Protein AF-A0AAJ2I1Q3-F1 (afdb_monomer)

Nearest PDB structures (foldseek):
  8s55-assembly1_W  TM=4.607E-01  e=1.404E+00  Homo sapiens
  7nw0-assembly1_W  TM=6.427E-01  e=3.587E+00  Homo sapiens
  8gxs-assembly1_DA  TM=3.605E-01  e=1.094E+00  Homo sapiens
  7eg9-assembly1_A  TM=3.703E-01  e=1.803E+00  Homo sapiens
  4lw4-assembly1_C  TM=2.395E-01  e=1.404E+00  Escherichia coli IHE3034

Solvent-accessible surface area (backbone atoms only — not comparable to full-atom values): 8798 Å² total; per-residue (Å²): 133,80,83,80,85,77,78,63,91,44,72,73,50,40,53,52,52,50,50,52,51,51,53,52,48,51,53,50,51,53,52,48,62,69,42,46,66,58,50,55,53,49,54,52,49,51,70,43,96,57,70,42,52,55,51,57,57,17,50,55,40,66,41,51,44,68,60,46,53,49,53,36,33,75,71,65,47,24,38,80,61,72,96,57,44,63,38,63,41,78,95,53,42,92,25,43,46,78,45,77,47,77,45,75,46,99,83,76,47,79,44,80,46,77,46,56,26,32,25,48,63,24,53,60,46,48,31,66,76,67,68,56,53,70,43,90,75,69,92,82,62,84,74,82,78,77,81,127

pLDDT: mean 84.95, std 16.09, range [34.03, 97.69]

Mean predicted aligned error: 10.12 Å

Radius of gyration: 24.75 Å; Cα contacts (8 Å, |Δi|>4): 141; chains: 1; bounding box: 70×28×63 Å

Sequence (148 aa):
MQPQMQVPQSLPEALRAYAREVEAREAMEAYAKELEPKGEAYDAFLSGHGTYSIGNIAKMHGLSQNKLFDLMRASGLMIAKGAMRNTPYQKYMHHFAVKAYDFTRTDDTVGTSYTTRVQPSGVDFLRRKLCLTPATNWRCWPEPRFLL

Foldseek 3Di:
DPDDPDDDPDPVSVVVVVVVVVVVVVVVVVVVVVCVVVVVVLVVLQPDPDWAACQVLQVQQVHGSVVLLVLCVVLQQADCDDQRGPPGDPVCCVQKDKDKDWDADPVRDIDIHIGIIGHSSNSVVSCVSSVGDGDPPPPPDDPPPPDD

Secondary structure (DSSP, 8-state):
-PPP----SSHHHHHHHHHHHHHHHHHHHHHHHHHHHHHHHHHHHHHSS--EEHHHHHHHTT--HHHHHHHHHHTTSB--SSTTTTPBPGGGGGGEEEEEEEEE-TTS-EEEEEEEEE-HHHHHHHHHHTTPPP-S--TTS-------

Structure (mmCIF, N/CA/C/O backbone):
data_AF-A0AAJ2I1Q3-F1
#
_entry.id   AF-A0AAJ2I1Q3-F1
#
loop_
_atom_site.group_PDB
_atom_site.id
_atom_site.type_symbol
_atom_site.label_atom_id
_atom_site.label_alt_id
_atom_site.label_comp_id
_atom_site.label_asym_id
_atom_site.label_entity_id
_atom_site.label_seq_id
_atom_site.pdbx_PDB_ins_code
_atom_site.Cartn_x
_atom_site.Cartn_y
_atom_site.Cartn_z
_atom_site.occupancy
_atom_site.B_iso_or_equiv
_atom_site.auth_seq_id
_atom_site.auth_comp_id
_atom_site.auth_asym_id
_atom_site.auth_atom_id
_atom_site.pdbx_PDB_model_num
ATOM 1 N N . MET A 1 1 ? -24.158 -13.429 13.694 1.00 38.53 1 MET A N 1
ATOM 2 C CA . MET A 1 1 ? -25.239 -13.565 14.693 1.00 38.53 1 MET A CA 1
ATOM 3 C C . MET A 1 1 ? -25.579 -12.169 15.170 1.00 38.53 1 MET A C 1
ATOM 5 O O . MET A 1 1 ? -24.707 -11.520 15.726 1.00 38.53 1 MET A O 1
ATOM 9 N N . GLN A 1 2 ? -26.773 -11.666 14.861 1.00 39.66 2 GLN A N 1
ATOM 10 C CA . GLN A 1 2 ? -27.266 -10.444 15.502 1.00 39.66 2 GLN A CA 1
ATOM 11 C C . GLN A 1 2 ? -27.727 -10.814 16.921 1.00 39.66 2 GLN A C 1
ATOM 13 O O . GLN A 1 2 ? -28.288 -11.903 17.082 1.00 39.66 2 GLN A O 1
ATOM 18 N N . PRO A 1 3 ? -27.479 -9.980 17.945 1.00 56.94 3 PRO A N 1
ATOM 19 C CA . PRO A 1 3 ? -27.979 -10.256 19.283 1.00 56.94 3 PRO A CA 1
ATOM 20 C C . PRO A 1 3 ? -29.512 -10.253 19.258 1.00 56.94 3 PRO A C 1
ATOM 22 O O . PRO A 1 3 ? -30.128 -9.328 18.731 1.00 56.94 3 PRO A O 1
ATOM 25 N N . GLN A 1 4 ? -30.134 -11.292 19.814 1.00 48.78 4 GLN A N 1
ATOM 26 C CA . GLN A 1 4 ? -31.577 -11.311 20.046 1.00 48.78 4 GLN A CA 1
ATOM 27 C C . GLN A 1 4 ? -31.906 -10.236 21.095 1.00 48.78 4 GLN A C 1
ATOM 29 O O . GLN A 1 4 ? -31.431 -10.326 22.226 1.00 48.78 4 GLN A O 1
ATOM 34 N N . MET A 1 5 ? -32.702 -9.224 20.731 1.00 58.88 5 MET A N 1
ATOM 35 C CA . MET A 1 5 ? -33.233 -8.250 21.691 1.00 58.88 5 MET A CA 1
ATOM 36 C C . MET A 1 5 ? -34.201 -8.963 22.637 1.00 58.88 5 MET A C 1
ATOM 38 O O . MET A 1 5 ? -35.348 -9.228 22.280 1.00 58.88 5 MET A O 1
ATOM 42 N N . GLN A 1 6 ? -33.733 -9.307 23.835 1.00 71.12 6 GLN A N 1
ATOM 43 C CA . GLN A 1 6 ? -34.614 -9.758 24.906 1.00 71.12 6 GLN A CA 1
ATOM 44 C C . GLN A 1 6 ? -35.302 -8.536 25.512 1.00 71.12 6 GLN A C 1
ATOM 46 O O . GLN A 1 6 ? -34.644 -7.650 26.054 1.00 71.12 6 GLN A O 1
ATOM 51 N N . VAL A 1 7 ? -36.627 -8.479 25.373 1.00 77.88 7 VAL A N 1
ATOM 52 C CA . VAL A 1 7 ? -37.443 -7.402 25.938 1.00 77.88 7 VAL A CA 1
ATOM 53 C C . VAL A 1 7 ? -37.541 -7.618 27.455 1.00 77.88 7 VAL A C 1
ATOM 55 O O . VAL A 1 7 ? -37.979 -8.697 27.863 1.00 77.88 7 VAL A O 1
ATOM 58 N N . PRO A 1 8 ? -37.153 -6.636 28.292 1.00 83.75 8 PRO A N 1
ATOM 59 C CA . PRO A 1 8 ? -37.255 -6.754 29.745 1.00 83.75 8 PRO A CA 1
ATOM 60 C C . PRO A 1 8 ? -38.703 -6.998 30.182 1.00 83.75 8 PRO A C 1
ATOM 62 O O . PRO A 1 8 ? -39.610 -6.303 29.722 1.00 83.75 8 PRO A O 1
ATOM 65 N N . GLN A 1 9 ? -38.933 -7.948 31.090 1.00 88.19 9 GLN A N 1
ATOM 66 C CA . GLN A 1 9 ? -40.282 -8.322 31.543 1.00 88.19 9 GLN A CA 1
ATOM 67 C C . GLN A 1 9 ? -40.723 -7.576 32.808 1.00 88.19 9 GLN A C 1
ATOM 69 O O . GLN A 1 9 ? -41.878 -7.668 33.221 1.00 88.19 9 GLN A O 1
ATOM 74 N N . SER A 1 10 ? -39.817 -6.824 33.437 1.00 92.44 10 SER A N 1
ATOM 75 C CA . SER A 1 10 ? -40.095 -6.053 34.650 1.00 92.44 10 SER A CA 1
ATOM 76 C C . SER A 1 10 ? -39.392 -4.694 34.646 1.00 92.44 10 SER A C 1
ATOM 78 O O . SER A 1 10 ? -38.341 -4.522 34.029 1.00 92.44 10 SER A O 1
ATOM 80 N N . LEU A 1 11 ? -39.939 -3.721 35.383 1.00 90.44 11 LEU A N 1
ATOM 81 C CA . LEU A 1 11 ? -39.345 -2.383 35.501 1.00 90.44 11 LEU A CA 1
ATOM 82 C C . LEU A 1 11 ? -37.891 -2.407 36.034 1.00 90.44 11 LEU A C 1
ATOM 84 O O . LEU A 1 11 ? -37.040 -1.755 35.428 1.00 90.44 11 LEU A O 1
ATOM 88 N N . PRO A 1 12 ? -37.539 -3.172 37.091 1.00 91.75 12 PRO A N 1
ATOM 89 C CA . PRO A 1 12 ? -36.149 -3.257 37.550 1.00 91.75 12 PRO A CA 1
ATOM 90 C C . PRO A 1 12 ? -35.196 -3.850 36.505 1.00 91.75 12 PRO A C 1
ATOM 92 O O . PRO A 1 12 ? -34.026 -3.480 36.441 1.00 91.75 12 PRO A O 1
ATOM 95 N N . GLU A 1 13 ? -35.678 -4.787 35.692 1.00 90.31 13 GLU A N 1
ATOM 96 C CA . GLU A 1 13 ? -34.904 -5.384 34.606 1.00 90.31 13 GLU A CA 1
ATOM 97 C C . GLU A 1 13 ? -34.691 -4.397 33.455 1.00 90.31 13 GLU A C 1
ATOM 99 O O . GLU A 1 13 ? -33.575 -4.302 32.945 1.00 90.31 13 GLU A O 1
ATOM 104 N N . ALA A 1 14 ? -35.712 -3.607 33.111 1.00 90.56 14 ALA A N 1
ATOM 105 C CA . ALA A 1 14 ? -35.612 -2.549 32.109 1.00 90.56 14 ALA A CA 1
ATOM 106 C C . ALA A 1 14 ? -34.570 -1.493 32.498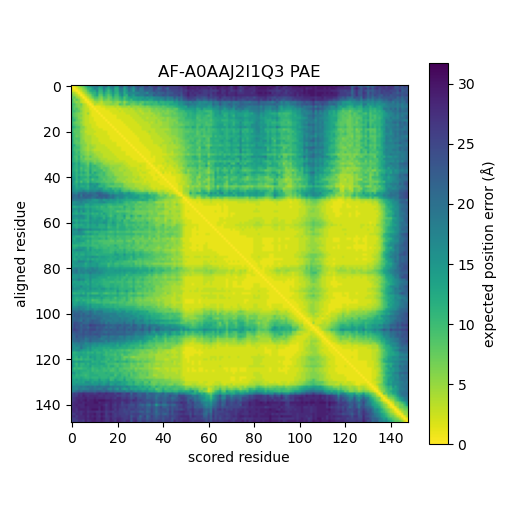 1.00 90.56 14 ALA A C 1
ATOM 108 O O . ALA A 1 14 ? -33.730 -1.127 31.680 1.00 90.56 14 ALA A O 1
ATOM 109 N N . LEU A 1 15 ? -34.555 -1.072 33.767 1.00 92.50 15 LEU A N 1
ATOM 110 C CA . LEU A 1 15 ? -33.568 -0.117 34.277 1.00 92.50 15 LEU A CA 1
ATOM 111 C C . LEU A 1 15 ? -32.135 -0.664 34.206 1.00 92.50 15 LEU A C 1
ATOM 113 O O . LEU A 1 15 ? -31.225 0.056 33.808 1.00 92.50 15 LEU A O 1
ATOM 117 N N . ARG A 1 16 ? -31.925 -1.948 34.529 1.00 93.38 16 ARG A N 1
ATOM 118 C CA . ARG A 1 16 ? -30.607 -2.596 34.393 1.00 93.38 16 ARG A CA 1
ATOM 119 C C . ARG A 1 16 ? -30.182 -2.776 32.936 1.00 93.38 16 ARG A C 1
ATOM 121 O O . ARG A 1 16 ? -28.995 -2.705 32.634 1.00 93.38 16 ARG A O 1
ATOM 128 N N . ALA A 1 17 ? -31.119 -3.067 32.036 1.00 89.88 17 ALA A N 1
ATOM 129 C CA . ALA A 1 17 ? -30.837 -3.146 30.605 1.00 89.88 17 ALA A CA 1
ATOM 130 C C . ALA A 1 17 ? -30.415 -1.778 30.053 1.00 89.88 17 ALA A C 1
ATOM 132 O O . ALA A 1 17 ? -29.384 -1.697 29.393 1.00 89.88 17 ALA A O 1
ATOM 133 N N . TYR A 1 18 ? -31.142 -0.720 30.417 1.00 91.75 18 TYR A N 1
ATOM 134 C CA . TYR A 1 18 ? -30.811 0.652 30.046 1.00 91.75 18 TYR A CA 1
ATOM 135 C C . TYR A 1 18 ? -29.454 1.094 30.608 1.00 91.75 18 TYR A C 1
ATOM 137 O O . TYR A 1 18 ? -28.638 1.622 29.866 1.00 91.75 18 TYR A O 1
ATOM 145 N N . ALA A 1 19 ? -29.161 0.812 31.883 1.00 93.31 19 ALA A N 1
ATOM 146 C CA . ALA A 1 19 ? -27.859 1.129 32.475 1.00 93.31 19 ALA A CA 1
ATOM 147 C C . ALA A 1 19 ? -26.696 0.487 31.695 1.00 93.31 19 ALA A C 1
ATOM 149 O O . ALA A 1 19 ? -25.752 1.176 31.327 1.00 93.31 19 ALA A O 1
ATOM 150 N N . ARG A 1 20 ? -26.809 -0.805 31.349 1.00 92.88 20 ARG A N 1
ATOM 151 C CA . ARG A 1 20 ? -25.804 -1.504 30.528 1.00 92.88 20 ARG A CA 1
ATOM 152 C C . ARG A 1 20 ? -25.658 -0.909 29.131 1.00 92.88 20 ARG A C 1
ATOM 154 O O . ARG A 1 20 ? -24.554 -0.871 28.602 1.00 92.88 20 ARG A O 1
ATOM 161 N N . GLU A 1 21 ? -26.761 -0.498 28.512 1.00 91.94 21 GLU A N 1
ATOM 162 C CA . GLU A 1 21 ? -26.733 0.145 27.197 1.00 91.94 21 GLU A CA 1
ATOM 163 C C . GLU A 1 21 ? -26.013 1.494 27.258 1.00 91.94 21 GLU A C 1
ATOM 165 O O . GLU A 1 21 ? -25.165 1.769 26.413 1.00 91.94 21 GLU A O 1
ATOM 170 N N . VAL A 1 22 ? -26.313 2.306 28.275 1.00 94.06 22 VAL A N 1
ATOM 171 C CA . VAL A 1 22 ? -25.661 3.599 28.509 1.00 94.06 22 VAL A CA 1
ATOM 172 C C . VAL A 1 22 ? -24.164 3.402 28.733 1.00 94.06 22 VAL A C 1
ATOM 174 O O . VAL A 1 22 ? -23.376 4.010 28.018 1.00 94.06 22 VAL A O 1
ATOM 177 N N . GLU A 1 23 ? -23.768 2.493 29.625 1.00 93.38 23 GLU A N 1
ATOM 178 C CA . GLU A 1 23 ? -22.358 2.167 29.881 1.00 93.38 23 GLU A CA 1
ATOM 179 C C . GLU A 1 23 ? -21.643 1.667 28.614 1.00 93.38 23 GLU A C 1
ATOM 181 O O . GLU A 1 23 ? -20.530 2.094 28.308 1.00 93.38 23 GLU A O 1
ATOM 186 N N . ALA A 1 24 ? -22.282 0.786 27.835 1.00 91.88 24 ALA A N 1
ATOM 187 C CA . ALA A 1 24 ? -21.721 0.290 26.582 1.00 91.88 24 ALA A CA 1
ATOM 188 C C . ALA A 1 24 ? -21.574 1.406 25.540 1.00 91.88 24 ALA A C 1
ATOM 190 O O . ALA A 1 24 ? -20.564 1.456 24.834 1.00 91.88 24 ALA A O 1
ATOM 191 N N . ARG A 1 25 ? -22.555 2.310 25.447 1.00 93.31 25 ARG A N 1
ATOM 192 C CA . ARG A 1 25 ? -22.508 3.458 24.540 1.00 93.31 25 ARG A CA 1
ATOM 193 C C . ARG A 1 25 ? -21.406 4.427 24.945 1.00 93.31 25 ARG A C 1
ATOM 195 O O . ARG A 1 25 ? -20.617 4.810 24.092 1.00 93.31 25 ARG A O 1
ATOM 202 N N . GLU A 1 26 ? -21.301 4.758 26.227 1.00 93.81 26 GLU A N 1
ATOM 203 C CA . GLU A 1 26 ? -20.241 5.618 26.763 1.00 93.81 26 GLU A CA 1
ATOM 204 C C . GLU A 1 26 ? -18.851 5.014 26.522 1.00 93.81 26 GLU A C 1
ATOM 206 O O . GLU A 1 26 ? -17.940 5.718 26.088 1.00 93.81 26 GLU A O 1
ATOM 211 N N . ALA A 1 27 ? -18.688 3.699 26.707 1.00 92.75 27 ALA A N 1
ATOM 212 C CA . ALA A 1 27 ? -17.439 3.005 26.400 1.00 92.75 27 ALA A CA 1
ATOM 213 C C . ALA A 1 27 ? -17.095 3.053 24.899 1.00 92.75 27 ALA A C 1
ATOM 215 O O . ALA A 1 27 ? -15.937 3.268 24.533 1.00 92.75 27 ALA A O 1
ATOM 216 N N . MET A 1 28 ? -18.088 2.883 24.018 1.00 88.62 28 MET A N 1
ATOM 217 C CA . MET A 1 28 ? -17.895 3.001 22.569 1.00 88.62 28 MET A CA 1
ATOM 218 C C . MET A 1 28 ? -17.573 4.436 22.140 1.00 88.62 28 MET A C 1
ATOM 220 O O . MET A 1 28 ? -16.698 4.629 21.298 1.00 88.62 28 MET A O 1
ATOM 224 N N . GLU A 1 29 ? -18.236 5.436 22.718 1.00 91.50 29 GLU A N 1
ATOM 225 C CA . GLU A 1 29 ? -17.978 6.857 22.459 1.00 91.50 29 GLU A CA 1
ATOM 226 C C . GLU A 1 29 ? -16.576 7.262 22.929 1.00 91.50 29 GLU A C 1
ATOM 228 O O . GLU A 1 29 ? -15.847 7.927 22.190 1.00 91.50 29 GLU A O 1
ATOM 233 N N . ALA A 1 30 ? -16.156 6.805 24.112 1.00 91.69 30 ALA A N 1
ATOM 234 C CA . ALA A 1 30 ? -14.804 7.021 24.616 1.00 91.69 30 ALA A CA 1
ATOM 235 C C . ALA A 1 30 ? -13.754 6.413 23.675 1.00 91.69 30 ALA A C 1
ATOM 237 O O . ALA A 1 30 ? -12.809 7.095 23.277 1.00 91.69 30 ALA A O 1
ATOM 238 N N . TYR A 1 31 ? -13.957 5.167 23.240 1.00 86.25 31 TYR A N 1
ATOM 239 C CA . TYR A 1 31 ? -13.062 4.506 22.291 1.00 86.25 31 TYR A CA 1
ATOM 240 C C . TYR A 1 31 ? -13.025 5.208 20.923 1.00 86.25 31 TYR A C 1
ATOM 242 O O . TYR A 1 31 ? -11.956 5.373 20.334 1.00 86.25 31 TYR A O 1
ATOM 250 N N . ALA A 1 32 ? -14.174 5.663 20.417 1.00 88.62 32 ALA A N 1
ATOM 251 C CA . ALA A 1 32 ? -14.249 6.413 19.166 1.00 88.62 32 ALA A CA 1
ATOM 252 C C . ALA A 1 32 ? -13.460 7.729 19.251 1.00 88.62 32 ALA A C 1
ATOM 254 O O . ALA A 1 32 ? -12.685 8.033 18.345 1.00 88.62 32 ALA A O 1
ATOM 255 N N . LYS A 1 33 ? -13.580 8.453 20.369 1.00 90.25 33 LYS A N 1
ATOM 256 C CA . LYS A 1 33 ? -12.837 9.693 20.629 1.00 90.25 33 LYS A CA 1
ATOM 257 C C . LYS A 1 33 ? -11.322 9.475 20.699 1.00 90.25 33 LYS A C 1
ATOM 259 O O . LYS A 1 33 ? -10.553 10.328 20.271 1.00 90.25 33 LYS A O 1
ATOM 264 N N . GLU A 1 34 ? -10.870 8.326 21.199 1.00 88.88 34 GLU A N 1
ATOM 265 C CA . GLU A 1 34 ? -9.446 7.957 21.175 1.00 88.88 34 GLU A CA 1
ATOM 266 C C . GLU A 1 34 ? -8.930 7.613 19.767 1.00 88.88 34 GLU A C 1
ATOM 268 O O . GLU A 1 34 ? -7.741 7.788 19.472 1.00 88.88 34 GLU A O 1
ATOM 273 N N . LEU A 1 35 ? -9.795 7.085 18.896 1.00 85.38 35 LEU A N 1
ATOM 274 C CA . LEU A 1 35 ? -9.445 6.714 17.524 1.00 85.38 35 LEU A CA 1
ATOM 275 C C . LEU A 1 35 ? -9.519 7.878 16.537 1.00 85.38 35 LEU A C 1
ATOM 277 O O . LEU A 1 35 ? -8.773 7.861 15.559 1.00 85.38 35 LEU A O 1
ATOM 281 N N . GLU A 1 36 ? -10.366 8.871 16.788 1.00 85.12 36 GLU A N 1
ATOM 282 C CA . GLU A 1 36 ? -10.535 10.068 15.958 1.00 85.12 36 GLU A CA 1
ATOM 283 C C . GLU A 1 36 ? -9.197 10.700 15.520 1.00 85.12 36 GLU A C 1
ATOM 285 O O . GLU A 1 36 ? -8.946 10.742 14.313 1.00 85.12 36 GLU A O 1
ATOM 290 N N . PRO A 1 37 ? -8.249 11.044 16.420 1.00 84.62 37 PRO A N 1
ATOM 291 C CA . PRO A 1 37 ? -6.973 11.634 16.001 1.00 84.62 37 PRO A CA 1
ATOM 292 C C . PRO A 1 37 ? -6.102 10.681 15.164 1.00 84.62 37 PRO A C 1
ATOM 294 O O . PRO A 1 37 ? -5.287 11.123 14.353 1.00 84.62 37 PRO A O 1
ATOM 297 N N . LYS A 1 38 ? -6.254 9.358 15.328 1.00 81.81 38 LYS A N 1
ATOM 298 C CA . LYS A 1 38 ? -5.557 8.365 14.488 1.00 81.81 38 LYS A CA 1
ATOM 299 C C . LYS A 1 38 ? -6.175 8.297 13.091 1.00 81.81 38 LYS A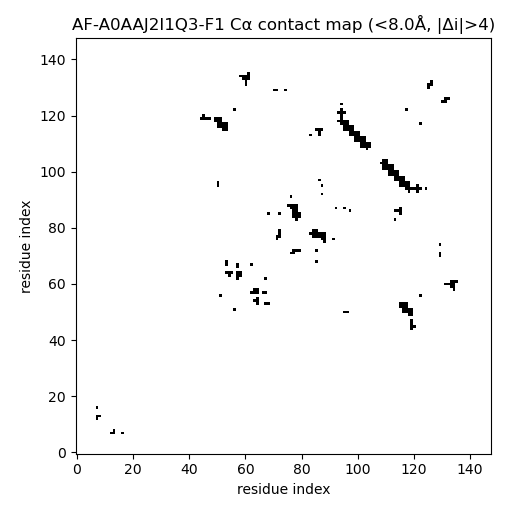 C 1
ATOM 301 O O . LYS A 1 38 ? -5.439 8.106 12.124 1.00 81.81 38 LYS A O 1
ATOM 306 N N . GLY A 1 39 ? -7.497 8.447 12.997 1.00 80.38 39 GLY A N 1
ATOM 307 C CA . GLY A 1 39 ? -8.234 8.548 11.739 1.00 80.38 39 GLY A CA 1
ATOM 308 C C . GLY A 1 39 ? -7.839 9.797 10.957 1.00 80.38 39 GLY A C 1
ATOM 309 O O . GLY A 1 39 ? -7.394 9.683 9.820 1.00 80.38 39 GLY A O 1
ATOM 310 N N . GLU A 1 40 ? -7.862 10.965 11.599 1.00 78.88 40 GLU A N 1
ATOM 311 C CA . GLU A 1 40 ? -7.447 12.232 10.980 1.00 78.88 40 GLU A CA 1
ATOM 312 C C . GLU A 1 40 ? -6.003 12.181 10.465 1.00 78.88 40 GLU A C 1
ATOM 314 O O . GLU A 1 40 ? -5.719 12.584 9.336 1.00 78.88 40 GLU A O 1
ATOM 319 N N . ALA A 1 41 ? -5.078 11.627 11.257 1.00 74.94 41 ALA A N 1
ATOM 320 C CA . ALA A 1 41 ? -3.693 11.442 10.833 1.00 74.94 41 ALA A CA 1
ATOM 321 C C . ALA A 1 41 ? -3.569 10.494 9.625 1.00 74.94 41 ALA A C 1
ATOM 323 O O . ALA A 1 41 ? -2.714 10.697 8.759 1.00 74.94 41 ALA A O 1
ATOM 324 N N . TYR A 1 42 ? -4.414 9.462 9.552 1.00 79.12 42 TYR A N 1
ATOM 325 C CA . TYR A 1 42 ? -4.457 8.537 8.422 1.00 79.12 42 TYR A CA 1
ATOM 326 C C . TYR A 1 42 ? -4.998 9.210 7.154 1.00 79.12 42 TYR A C 1
ATOM 328 O O . TYR A 1 42 ? -4.407 9.062 6.082 1.00 79.12 42 TYR A O 1
ATOM 336 N N . ASP A 1 43 ? -6.048 10.016 7.271 1.00 76.38 43 ASP A N 1
ATOM 337 C CA . ASP A 1 43 ? -6.612 10.773 6.151 1.00 76.38 43 ASP A CA 1
ATOM 338 C C . ASP A 1 43 ? -5.643 11.859 5.653 1.00 76.38 43 ASP A C 1
ATOM 340 O O . ASP A 1 43 ? -5.440 12.032 4.444 1.00 76.38 43 ASP A O 1
ATOM 344 N N . ALA A 1 44 ? -4.943 12.533 6.569 1.00 73.56 44 ALA A N 1
ATOM 345 C CA . ALA A 1 44 ? -3.854 13.452 6.244 1.00 73.56 44 ALA A CA 1
ATOM 346 C C . ALA A 1 44 ? -2.695 12.737 5.522 1.00 73.56 44 ALA A C 1
ATOM 348 O O . ALA A 1 44 ? -2.153 13.242 4.538 1.00 73.56 44 ALA A O 1
ATOM 349 N N . PHE A 1 45 ? -2.333 11.525 5.957 1.00 79.31 45 PHE A N 1
ATOM 350 C CA . PHE A 1 45 ? -1.325 10.708 5.280 1.00 79.31 45 PHE A CA 1
ATOM 351 C C . PHE A 1 45 ? -1.756 10.331 3.857 1.00 79.31 45 PHE A C 1
ATOM 353 O O . PHE A 1 45 ? -0.955 10.431 2.926 1.00 79.31 45 PHE A O 1
ATOM 360 N N . LEU A 1 46 ? -3.015 9.921 3.673 1.00 76.56 46 LEU A N 1
ATOM 361 C CA . LEU A 1 46 ? -3.553 9.547 2.364 1.00 76.56 46 LEU A CA 1
ATOM 362 C C . LEU A 1 46 ? -3.633 10.727 1.389 1.00 76.56 46 LEU A C 1
ATOM 364 O O . LEU A 1 46 ? -3.416 10.531 0.192 1.00 76.56 46 LEU A O 1
ATOM 368 N N . SER A 1 47 ? -3.921 11.929 1.890 1.00 71.75 47 SER A N 1
ATOM 369 C CA . SER A 1 47 ? -4.005 13.160 1.092 1.00 71.75 47 SER A CA 1
ATOM 370 C C . SER A 1 47 ? -2.645 13.804 0.789 1.00 71.75 47 SER A C 1
ATOM 372 O O . SER A 1 47 ? -2.554 14.655 -0.096 1.00 71.75 47 SER A O 1
ATOM 374 N N . GLY A 1 48 ? -1.570 13.386 1.465 1.00 72.50 48 GLY A N 1
ATOM 375 C CA . GLY A 1 48 ? -0.232 13.944 1.286 1.00 72.50 48 GLY A CA 1
ATOM 376 C C . GLY A 1 48 ? 0.346 13.771 -0.128 1.00 72.50 48 GLY A C 1
ATOM 377 O O . GLY A 1 48 ? 0.303 12.700 -0.736 1.00 72.50 48 GLY A O 1
ATOM 378 N N . HIS A 1 49 ? 0.994 14.818 -0.645 1.00 64.06 49 HIS A N 1
ATOM 379 C CA . HIS A 1 49 ? 1.692 14.797 -1.935 1.00 64.06 49 HIS A CA 1
ATOM 380 C C . HIS A 1 49 ? 3.109 14.222 -1.794 1.00 64.06 49 HIS A C 1
ATOM 382 O O . HIS A 1 49 ? 4.114 14.926 -1.861 1.00 64.06 49 HIS A O 1
ATOM 388 N N . GLY A 1 50 ? 3.199 12.912 -1.573 1.00 81.88 50 GLY A N 1
ATOM 389 C CA . GLY A 1 50 ? 4.460 12.183 -1.451 1.00 81.88 50 GLY A CA 1
ATOM 390 C C . GLY A 1 50 ? 4.447 10.881 -2.241 1.00 81.88 50 GLY A C 1
ATOM 391 O O . GLY A 1 50 ? 3.408 10.398 -2.675 1.00 81.88 50 GLY A O 1
ATOM 392 N N . THR A 1 51 ? 5.618 10.285 -2.448 1.00 91.94 51 THR A N 1
ATOM 393 C CA . THR A 1 51 ? 5.699 8.896 -2.919 1.00 91.94 51 THR A CA 1
ATOM 394 C C . THR A 1 51 ? 6.790 8.157 -2.159 1.00 91.94 51 THR A C 1
ATOM 396 O O . THR A 1 51 ? 7.750 8.770 -1.699 1.00 91.94 51 THR A O 1
ATOM 399 N N . TYR A 1 52 ? 6.686 6.840 -2.066 1.00 92.88 52 TYR A N 1
ATOM 400 C CA . TYR A 1 52 ? 7.617 5.969 -1.360 1.00 92.88 52 TYR A CA 1
ATOM 401 C C . TYR A 1 52 ? 8.341 5.063 -2.352 1.00 92.88 52 TYR A C 1
ATOM 403 O O . TYR A 1 52 ? 7.788 4.677 -3.384 1.00 92.88 52 TYR A O 1
ATOM 411 N N . SER A 1 53 ? 9.591 4.710 -2.063 1.00 94.75 53 SER A N 1
ATOM 412 C CA . SER A 1 53 ? 10.272 3.667 -2.831 1.00 94.75 53 SER A CA 1
ATOM 413 C C . SER A 1 53 ? 9.677 2.297 -2.492 1.00 94.75 53 SER A C 1
ATOM 415 O O . SER A 1 53 ? 9.285 2.046 -1.351 1.00 94.75 53 SER A O 1
ATOM 417 N N . ILE A 1 54 ? 9.660 1.379 -3.462 1.00 95.25 54 ILE A N 1
ATOM 418 C CA . ILE A 1 54 ? 9.256 -0.020 -3.229 1.00 95.25 54 ILE A CA 1
ATOM 419 C C . ILE A 1 54 ? 10.115 -0.657 -2.125 1.00 95.25 54 ILE A C 1
ATOM 421 O O . ILE A 1 54 ? 9.597 -1.385 -1.284 1.00 95.25 54 ILE A O 1
ATOM 425 N N . GLY A 1 55 ? 11.410 -0.329 -2.072 1.00 93.31 55 GLY A N 1
ATOM 426 C CA . GLY A 1 55 ? 12.309 -0.791 -1.014 1.00 93.31 55 GLY A CA 1
ATOM 427 C C . GLY A 1 55 ? 11.886 -0.351 0.392 1.00 93.31 55 GLY A C 1
ATOM 428 O O . GLY A 1 55 ? 11.981 -1.148 1.322 1.00 93.31 55 GLY A O 1
ATOM 429 N N . ASN A 1 56 ? 11.368 0.871 0.562 1.00 93.25 56 ASN A N 1
ATOM 430 C CA . ASN A 1 56 ? 10.851 1.325 1.857 1.00 93.25 56 ASN A CA 1
ATOM 431 C C . ASN A 1 56 ? 9.590 0.550 2.256 1.00 93.25 56 ASN A C 1
ATOM 433 O O . ASN A 1 56 ? 9.491 0.116 3.401 1.00 93.25 56 ASN A O 1
ATOM 437 N N . ILE A 1 57 ? 8.672 0.306 1.312 1.00 94.12 57 ILE A N 1
ATOM 438 C CA . ILE A 1 57 ? 7.485 -0.530 1.560 1.00 94.12 57 ILE A CA 1
ATOM 439 C C . ILE A 1 57 ? 7.891 -1.947 1.972 1.00 94.12 57 ILE A C 1
ATOM 441 O O . ILE A 1 57 ? 7.369 -2.481 2.946 1.00 94.12 57 ILE A O 1
ATOM 445 N N . ALA A 1 58 ? 8.864 -2.540 1.277 1.00 93.44 58 ALA A N 1
ATOM 446 C CA . ALA A 1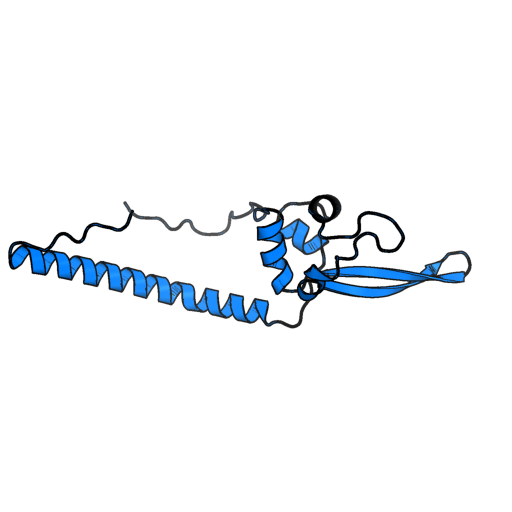 58 ? 9.363 -3.871 1.604 1.00 93.44 58 ALA A CA 1
ATOM 447 C C . ALA A 1 58 ? 9.898 -3.934 3.045 1.00 93.44 58 ALA A C 1
ATOM 449 O O . ALA A 1 58 ? 9.501 -4.816 3.804 1.00 93.44 58 ALA A O 1
ATOM 450 N N . LYS A 1 59 ? 10.712 -2.950 3.453 1.00 89.69 59 LYS A N 1
ATOM 451 C CA . LYS A 1 59 ? 11.255 -2.857 4.818 1.00 89.69 59 LYS A CA 1
ATOM 452 C C . LYS A 1 59 ? 10.164 -2.747 5.885 1.00 89.69 59 LYS A C 1
ATOM 454 O O . LYS A 1 59 ? 10.265 -3.432 6.898 1.00 89.69 59 LYS A O 1
ATOM 459 N N . MET A 1 60 ? 9.111 -1.957 5.649 1.00 88.38 60 MET A N 1
ATOM 460 C CA . MET A 1 60 ? 7.971 -1.842 6.578 1.00 88.38 60 MET A CA 1
ATOM 461 C C . MET A 1 60 ? 7.271 -3.183 6.841 1.00 88.38 60 MET A C 1
ATOM 463 O O . MET A 1 60 ? 6.664 -3.364 7.893 1.00 88.38 60 MET A O 1
ATOM 467 N N . HIS A 1 61 ? 7.385 -4.129 5.910 1.00 89.31 61 HIS A N 1
ATOM 468 C CA . HIS A 1 61 ? 6.790 -5.462 5.990 1.00 89.31 61 HIS A CA 1
ATOM 469 C C . HIS A 1 61 ? 7.813 -6.586 6.219 1.00 89.31 61 HIS A C 1
ATOM 471 O O . HIS A 1 61 ? 7.476 -7.760 6.104 1.00 89.31 61 HIS A O 1
ATOM 477 N N . GLY A 1 62 ? 9.071 -6.253 6.531 1.00 90.50 62 GLY A N 1
ATOM 478 C CA . GLY A 1 62 ? 10.113 -7.246 6.814 1.00 90.50 62 GLY A CA 1
ATOM 479 C C . GLY A 1 62 ? 10.563 -8.036 5.581 1.00 90.50 62 GLY A C 1
ATOM 480 O O . GLY A 1 62 ? 11.092 -9.137 5.706 1.00 90.50 62 GLY A O 1
ATOM 481 N N . LEU A 1 63 ? 10.352 -7.491 4.381 1.00 93.00 63 LEU A N 1
ATOM 482 C CA . LEU A 1 63 ? 10.718 -8.105 3.109 1.00 93.00 63 LEU A CA 1
ATOM 483 C C . LEU A 1 63 ? 11.943 -7.427 2.491 1.00 93.00 63 LEU A C 1
ATOM 485 O O . LEU A 1 63 ? 12.179 -6.229 2.659 1.00 93.00 63 LEU A O 1
ATOM 489 N N . SER A 1 64 ? 12.691 -8.183 1.685 1.00 95.56 64 SER A N 1
ATOM 490 C CA . SER A 1 64 ? 13.665 -7.589 0.769 1.00 95.56 64 SER A CA 1
ATOM 491 C C . SER A 1 64 ? 12.955 -6.949 -0.427 1.00 95.56 64 SER A C 1
ATOM 493 O O . SER A 1 64 ? 11.878 -7.383 -0.846 1.00 95.56 64 SER A O 1
ATOM 495 N N . GLN A 1 65 ? 13.575 -5.926 -1.018 1.00 95.19 65 GLN A N 1
ATOM 496 C CA . GLN A 1 65 ? 13.014 -5.230 -2.179 1.00 95.19 65 GLN A CA 1
ATOM 497 C C . GLN A 1 65 ? 12.711 -6.190 -3.340 1.00 95.19 65 GLN A C 1
ATOM 499 O O . GLN A 1 65 ? 11.629 -6.134 -3.922 1.00 95.19 65 GLN A O 1
ATOM 504 N N . ASN A 1 66 ? 13.644 -7.092 -3.658 1.00 96.56 66 ASN A N 1
ATOM 505 C CA . ASN A 1 66 ? 13.465 -8.049 -4.751 1.00 96.56 66 ASN A CA 1
ATOM 506 C C . ASN A 1 66 ? 12.313 -9.017 -4.463 1.00 96.56 66 ASN A C 1
ATOM 508 O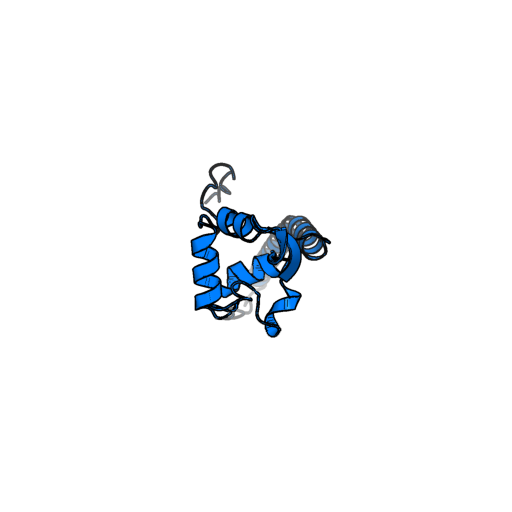 O . ASN A 1 66 ? 11.502 -9.265 -5.352 1.00 96.56 66 ASN A O 1
ATOM 512 N N . LYS A 1 67 ? 12.160 -9.470 -3.209 1.00 96.81 67 LYS A N 1
ATOM 513 C CA . LYS A 1 67 ? 11.035 -10.324 -2.812 1.00 96.81 67 LYS A CA 1
ATOM 514 C C . LYS A 1 67 ? 9.692 -9.623 -3.024 1.00 96.81 67 LYS A C 1
ATOM 516 O O . LYS A 1 67 ? 8.760 -10.247 -3.525 1.00 96.81 67 LYS A O 1
ATOM 521 N N . LEU A 1 68 ? 9.592 -8.333 -2.697 1.00 97.19 68 LEU A N 1
ATOM 522 C CA . LEU A 1 68 ? 8.372 -7.566 -2.951 1.00 97.19 68 LEU A CA 1
ATOM 523 C C . LEU A 1 68 ? 8.099 -7.414 -4.457 1.00 97.19 68 LEU A C 1
ATOM 525 O O . LEU A 1 68 ? 6.971 -7.640 -4.889 1.00 97.19 68 LEU A O 1
ATOM 529 N N . PHE A 1 69 ? 9.115 -7.124 -5.276 1.00 97.44 69 PHE A N 1
ATOM 530 C CA . PHE A 1 69 ? 8.953 -7.104 -6.736 1.00 97.44 69 PHE A CA 1
ATOM 531 C C . PHE A 1 69 ? 8.493 -8.455 -7.297 1.00 97.44 69 PHE A C 1
ATOM 533 O O . PHE A 1 69 ? 7.677 -8.492 -8.219 1.00 97.44 69 PHE A O 1
ATOM 540 N N . ASP A 1 70 ? 8.984 -9.569 -6.756 1.00 97.50 70 ASP A N 1
ATOM 541 C CA . ASP A 1 70 ? 8.556 -10.909 -7.161 1.00 97.50 70 ASP A CA 1
ATOM 542 C C . ASP A 1 70 ? 7.069 -11.131 -6.869 1.00 97.50 70 ASP A C 1
ATOM 544 O O . ASP A 1 70 ? 6.330 -11.538 -7.767 1.00 97.50 70 ASP A O 1
ATOM 548 N N . LEU A 1 71 ? 6.614 -10.785 -5.660 1.00 97.50 71 LEU A N 1
ATOM 549 C CA . LEU A 1 71 ? 5.203 -10.867 -5.262 1.00 97.50 71 LEU A CA 1
ATOM 550 C C . LEU A 1 71 ? 4.309 -9.967 -6.123 1.00 97.50 71 LEU A C 1
ATOM 552 O O . LEU A 1 71 ? 3.234 -10.379 -6.561 1.00 97.50 71 LEU A O 1
ATOM 556 N N . MET A 1 72 ? 4.755 -8.747 -6.419 1.00 97.69 72 MET A N 1
ATOM 557 C CA . MET A 1 72 ? 4.014 -7.813 -7.270 1.00 97.69 72 MET A CA 1
ATOM 558 C C . MET A 1 72 ? 3.876 -8.323 -8.708 1.00 97.69 72 MET A C 1
ATOM 560 O O . MET A 1 72 ? 2.821 -8.178 -9.323 1.00 97.69 72 MET A O 1
ATOM 564 N N . ARG A 1 73 ? 4.908 -8.964 -9.259 1.00 97.19 73 ARG A N 1
ATOM 565 C CA . ARG A 1 73 ? 4.828 -9.576 -10.595 1.00 97.19 73 ARG A CA 1
ATOM 566 C C . ARG A 1 73 ? 3.957 -10.830 -10.585 1.00 97.19 73 ARG A C 1
ATOM 568 O O . ARG A 1 73 ? 3.125 -10.981 -11.472 1.00 97.19 73 ARG A O 1
ATOM 575 N N . ALA A 1 74 ? 4.101 -11.689 -9.575 1.00 96.69 74 ALA A N 1
ATOM 576 C CA . ALA A 1 74 ? 3.302 -12.907 -9.431 1.00 96.69 74 ALA A CA 1
ATOM 577 C C . ALA A 1 74 ? 1.799 -12.612 -9.262 1.00 96.69 74 ALA A C 1
ATOM 579 O O . ALA A 1 74 ? 0.965 -13.340 -9.786 1.00 96.69 74 ALA A O 1
ATOM 580 N N . SER A 1 75 ? 1.452 -11.510 -8.593 1.00 95.88 75 SER A N 1
ATOM 581 C CA . SER A 1 75 ? 0.068 -11.042 -8.410 1.00 95.88 75 SER A CA 1
ATOM 582 C C . SER A 1 75 ? -0.485 -10.221 -9.585 1.00 95.88 75 SER A C 1
ATOM 584 O O . SER A 1 75 ? -1.6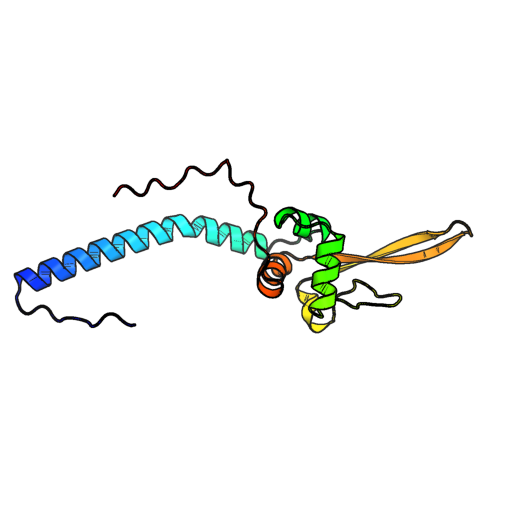08 -9.712 -9.514 1.00 95.88 75 SER A O 1
ATOM 586 N N . GLY A 1 76 ? 0.289 -10.063 -10.665 1.00 96.25 76 GLY A N 1
ATOM 587 C CA . GLY A 1 76 ? -0.127 -9.318 -11.851 1.00 96.25 76 GLY A CA 1
ATOM 588 C C . GLY A 1 76 ? -0.288 -7.815 -11.613 1.00 96.25 76 GLY A C 1
ATOM 589 O O . GLY A 1 76 ? -1.120 -7.191 -12.268 1.00 96.25 76 GLY A O 1
ATOM 590 N N . LEU A 1 77 ? 0.464 -7.228 -10.673 1.00 97.12 77 LEU A N 1
ATOM 591 C CA . LEU A 1 77 ? 0.521 -5.775 -10.457 1.00 97.12 77 LEU A CA 1
ATOM 592 C C . LEU A 1 77 ? 1.470 -5.083 -11.436 1.00 97.12 77 LEU A C 1
ATOM 594 O O . LEU A 1 77 ? 1.207 -3.953 -11.845 1.00 97.12 77 LEU A O 1
ATOM 598 N N . MET A 1 78 ? 2.556 -5.758 -11.812 1.00 96.75 78 MET A N 1
ATOM 599 C CA . MET A 1 78 ? 3.630 -5.209 -12.640 1.00 96.75 78 MET A CA 1
ATOM 600 C C . MET A 1 78 ? 3.919 -6.071 -13.862 1.00 96.75 78 MET A C 1
ATOM 602 O O . MET A 1 78 ? 3.795 -7.296 -13.827 1.00 96.75 78 MET A O 1
ATOM 606 N N . ILE A 1 79 ? 4.412 -5.418 -14.910 1.00 96.56 79 ILE A N 1
ATOM 607 C CA . ILE A 1 79 ? 4.960 -6.067 -16.096 1.00 96.56 79 ILE A CA 1
ATOM 608 C C . ILE A 1 79 ? 6.163 -6.925 -15.684 1.00 96.56 79 ILE A C 1
ATOM 610 O O . ILE A 1 79 ? 7.113 -6.462 -15.043 1.00 96.56 79 ILE A O 1
ATOM 614 N N . ALA A 1 80 ? 6.121 -8.205 -16.052 1.00 95.44 80 ALA A N 1
ATOM 615 C CA . ALA A 1 80 ? 7.088 -9.185 -15.575 1.00 95.44 80 ALA A CA 1
ATOM 616 C C . ALA A 1 80 ? 8.373 -9.276 -16.413 1.00 95.44 80 ALA A C 1
ATOM 618 O O . ALA A 1 80 ? 9.378 -9.779 -15.910 1.00 95.44 80 ALA A O 1
ATOM 619 N N . LYS A 1 81 ? 8.371 -8.838 -17.676 1.00 94.00 81 LYS A N 1
ATOM 620 C CA . LYS A 1 81 ? 9.477 -9.043 -18.628 1.00 94.00 81 LYS A CA 1
ATOM 621 C C . LYS A 1 81 ? 9.621 -7.850 -19.581 1.00 94.00 81 LYS A C 1
ATOM 623 O O . LYS A 1 81 ? 8.699 -7.051 -19.704 1.00 94.00 81 LYS A O 1
ATOM 628 N N . GLY A 1 82 ? 10.755 -7.778 -20.278 1.00 92.00 82 GLY A N 1
ATOM 629 C CA . GLY A 1 82 ? 11.033 -6.753 -21.289 1.00 92.00 82 GLY A CA 1
ATOM 630 C C . GLY A 1 82 ? 11.486 -5.411 -20.708 1.00 92.00 82 GLY A C 1
ATOM 631 O O . GLY A 1 82 ? 11.751 -5.298 -19.512 1.00 92.00 82 GLY A O 1
ATOM 632 N N . ALA A 1 83 ? 11.568 -4.397 -21.573 1.00 86.88 83 ALA A N 1
ATOM 633 C CA . ALA A 1 83 ? 12.084 -3.068 -21.233 1.00 86.88 83 ALA A CA 1
ATOM 634 C C . ALA A 1 83 ? 11.251 -2.331 -20.167 1.00 86.88 83 ALA A C 1
ATOM 636 O O . ALA A 1 83 ? 11.789 -1.535 -19.409 1.00 86.88 83 ALA A O 1
ATOM 637 N N . MET A 1 84 ? 9.953 -2.637 -20.065 1.00 90.06 84 MET A N 1
ATOM 638 C CA . MET A 1 84 ? 9.037 -2.046 -19.076 1.00 90.06 84 MET A CA 1
ATOM 639 C C . MET A 1 84 ? 8.865 -2.920 -17.824 1.00 90.06 84 MET A C 1
ATOM 641 O O . MET A 1 84 ? 7.864 -2.827 -17.114 1.00 90.06 84 MET A O 1
ATOM 645 N N . ARG A 1 85 ? 9.798 -3.841 -17.553 1.00 94.44 85 ARG A N 1
ATOM 646 C CA . ARG A 1 85 ? 9.744 -4.673 -16.347 1.00 94.44 85 ARG A CA 1
ATOM 647 C C . ARG A 1 85 ? 9.692 -3.787 -15.096 1.00 94.44 85 ARG A C 1
ATOM 649 O O . ARG A 1 85 ? 10.423 -2.811 -14.992 1.00 94.44 85 ARG A O 1
ATOM 656 N N . ASN A 1 86 ? 8.867 -4.180 -14.125 1.00 95.25 86 ASN A N 1
ATOM 657 C CA . ASN A 1 86 ? 8.590 -3.439 -12.882 1.00 95.25 86 ASN A CA 1
ATOM 658 C C . ASN A 1 86 ? 7.758 -2.153 -13.058 1.00 95.25 86 ASN A C 1
ATOM 660 O O . ASN A 1 86 ? 7.550 -1.422 -12.086 1.00 95.25 86 ASN A O 1
ATOM 664 N N . THR A 1 87 ? 7.222 -1.895 -14.250 1.00 96.25 87 THR A N 1
ATOM 665 C CA . THR A 1 87 ? 6.187 -0.878 -14.461 1.00 96.25 87 THR A CA 1
ATOM 666 C C . THR A 1 87 ? 4.812 -1.452 -14.083 1.00 96.25 87 THR A C 1
ATOM 668 O O . THR A 1 87 ? 4.495 -2.576 -14.490 1.00 96.25 87 THR A O 1
ATOM 671 N N . PRO A 1 88 ? 3.984 -0.743 -13.292 1.00 97.56 88 PRO A N 1
ATOM 672 C CA . PRO A 1 88 ? 2.627 -1.178 -12.966 1.00 97.56 88 PRO A CA 1
ATOM 673 C C . PRO A 1 88 ? 1.718 -1.225 -14.195 1.00 97.56 88 PRO A C 1
ATOM 675 O O . PRO A 1 88 ? 1.852 -0.414 -15.108 1.00 97.56 88 PRO A O 1
ATOM 678 N N . TYR A 1 89 ? 0.742 -2.134 -14.202 1.00 97.69 89 TYR A N 1
ATOM 679 C CA . TYR A 1 89 ? -0.311 -2.103 -15.221 1.00 97.69 89 TYR A CA 1
ATOM 680 C C . TYR A 1 89 ? -1.203 -0.867 -15.068 1.00 97.69 89 TYR A C 1
ATOM 682 O O . TYR A 1 89 ? -1.497 -0.448 -13.947 1.00 97.69 89 TYR A O 1
ATOM 690 N N . GLN A 1 90 ? -1.720 -0.358 -16.193 1.00 96.12 90 GLN A N 1
ATOM 691 C CA . GLN A 1 90 ? -2.521 0.872 -16.253 1.00 96.12 90 GLN A CA 1
ATOM 692 C C . GLN A 1 90 ? -3.654 0.918 -15.217 1.00 96.12 90 GLN A C 1
ATOM 694 O O . GLN A 1 90 ? -3.851 1.937 -14.560 1.00 96.12 90 GLN A O 1
ATOM 699 N N . LYS A 1 91 ? -4.348 -0.208 -14.998 1.00 96.94 91 LYS A N 1
ATOM 700 C CA . LYS A 1 91 ? -5.448 -0.314 -14.023 1.00 96.94 91 LYS A CA 1
ATOM 701 C C . LYS A 1 91 ? -5.054 0.001 -12.574 1.00 96.94 91 LYS A C 1
ATOM 703 O O . LYS A 1 91 ? -5.923 0.322 -11.776 1.00 96.94 91 LYS A O 1
ATOM 708 N N . TYR A 1 92 ? -3.768 -0.074 -12.232 1.00 97.25 92 TYR A N 1
ATOM 709 C CA . TYR A 1 92 ? -3.259 0.222 -10.892 1.00 97.25 92 TYR A CA 1
ATOM 710 C C . TYR A 1 92 ? -2.501 1.550 -10.808 1.00 97.25 92 TYR A C 1
ATOM 712 O O . TYR A 1 92 ? -2.034 1.903 -9.731 1.00 97.25 92 TYR A O 1
ATOM 720 N N . MET A 1 93 ? -2.368 2.304 -11.904 1.00 95.56 93 MET A N 1
ATOM 721 C CA . MET A 1 93 ? -1.510 3.497 -11.952 1.00 95.56 93 MET A CA 1
ATOM 722 C C . MET A 1 93 ? -1.894 4.594 -10.953 1.00 95.56 93 MET A C 1
ATOM 724 O O . MET A 1 93 ? -1.024 5.340 -10.527 1.00 95.56 93 MET A O 1
ATOM 728 N N . HIS A 1 94 ? -3.146 4.651 -10.497 1.00 94.56 94 HIS A N 1
ATOM 729 C CA . HIS A 1 94 ? -3.585 5.586 -9.454 1.00 94.56 94 HIS A CA 1
ATOM 730 C C . HIS A 1 94 ? -2.949 5.326 -8.070 1.00 94.56 94 HIS A C 1
ATOM 732 O O . HIS A 1 94 ? -3.029 6.173 -7.188 1.00 94.56 94 HIS A O 1
ATOM 738 N N . HIS A 1 95 ? -2.295 4.178 -7.873 1.00 95.75 95 HIS A N 1
ATOM 739 C CA . HIS A 1 95 ? -1.546 3.838 -6.659 1.00 95.75 95 HIS A CA 1
ATOM 740 C C . HIS A 1 95 ? -0.031 4.033 -6.792 1.00 95.75 95 HIS A C 1
ATOM 742 O O . HIS A 1 95 ? 0.708 3.880 -5.815 1.00 95.75 95 HIS A O 1
ATOM 748 N N . PHE A 1 96 ? 0.459 4.363 -7.988 1.00 96.12 96 PHE A N 1
ATOM 749 C CA . PHE A 1 96 ? 1.886 4.410 -8.286 1.00 96.12 96 PHE A CA 1
ATOM 750 C C . PHE A 1 96 ? 2.274 5.699 -9.007 1.00 96.12 96 PHE A C 1
ATOM 752 O O . PHE A 1 96 ? 1.450 6.421 -9.556 1.00 96.12 96 PHE A O 1
ATOM 759 N N . ALA A 1 97 ? 3.563 6.001 -9.010 1.00 95.06 97 ALA A N 1
ATOM 760 C CA . ALA A 1 97 ? 4.143 7.031 -9.853 1.00 95.06 97 ALA A CA 1
ATOM 761 C C . ALA A 1 97 ? 5.393 6.462 -10.513 1.00 95.06 97 ALA A C 1
ATOM 763 O O . ALA A 1 97 ? 6.267 5.930 -9.830 1.00 95.06 97 ALA A O 1
ATOM 764 N N . VAL A 1 98 ? 5.490 6.575 -11.832 1.00 94.88 98 VAL A N 1
ATOM 765 C CA . VAL A 1 98 ? 6.670 6.139 -12.583 1.00 94.88 98 VAL A CA 1
ATOM 766 C C . VAL A 1 98 ? 7.500 7.375 -12.902 1.00 94.88 98 VAL A C 1
ATOM 768 O O . VAL A 1 98 ? 6.993 8.337 -13.475 1.00 94.88 98 VAL A O 1
ATOM 771 N N . LYS A 1 99 ? 8.763 7.378 -12.478 1.00 92.38 99 LYS A N 1
ATOM 772 C CA . LYS A 1 99 ? 9.709 8.471 -12.723 1.00 92.38 99 LYS A CA 1
ATOM 773 C C . LYS A 1 99 ? 10.753 8.010 -13.727 1.00 92.38 99 LYS A C 1
ATOM 775 O O . LYS A 1 99 ? 11.443 7.026 -13.470 1.00 92.38 99 LYS A O 1
ATOM 780 N N . ALA A 1 100 ? 10.828 8.703 -14.857 1.00 90.88 100 ALA A N 1
ATOM 781 C CA . ALA A 1 100 ? 11.894 8.513 -15.828 1.00 90.88 100 ALA A CA 1
ATOM 782 C C . ALA A 1 100 ? 13.162 9.227 -15.346 1.00 90.88 100 ALA A C 1
ATOM 784 O O . ALA A 1 100 ? 13.076 10.294 -14.735 1.00 90.88 100 ALA A O 1
ATOM 785 N N . TYR A 1 101 ? 14.316 8.631 -15.607 1.00 88.50 101 TYR A N 1
ATOM 786 C CA . TYR A 1 101 ? 15.612 9.274 -15.461 1.00 88.50 101 TYR A CA 1
ATOM 787 C C . TYR A 1 101 ? 16.541 8.792 -16.568 1.00 88.50 101 TYR A C 1
ATOM 789 O O . TYR A 1 101 ? 16.516 7.614 -16.940 1.00 88.50 101 TYR A O 1
ATOM 797 N N . ASP A 1 102 ? 17.362 9.703 -17.070 1.00 90.50 102 ASP A N 1
ATOM 798 C CA . ASP A 1 102 ? 18.346 9.393 -18.094 1.00 90.50 102 ASP A CA 1
ATOM 799 C C . ASP A 1 102 ? 19.680 9.025 -17.445 1.00 90.50 102 ASP A C 1
ATOM 801 O O . ASP A 1 102 ? 20.034 9.511 -16.367 1.00 90.50 102 ASP A O 1
ATOM 805 N N . PHE A 1 103 ? 20.409 8.122 -18.087 1.00 86.31 103 PHE A N 1
ATOM 806 C CA . PHE A 1 103 ? 21.739 7.708 -17.676 1.00 86.31 103 PHE A CA 1
ATOM 807 C C . PHE A 1 103 ? 22.633 7.546 -18.900 1.00 86.31 103 PHE A C 1
ATOM 809 O O . PHE A 1 103 ? 22.209 7.028 -19.935 1.00 86.31 103 PHE A O 1
ATOM 816 N N . THR A 1 104 ? 23.884 7.964 -18.764 1.00 90.62 104 THR A N 1
ATOM 817 C CA . THR A 1 104 ? 24.896 7.784 -19.804 1.00 90.62 104 THR A CA 1
ATOM 818 C C . THR A 1 104 ? 25.566 6.432 -19.620 1.00 90.62 104 THR A C 1
ATOM 820 O O . THR A 1 104 ? 25.930 6.042 -18.506 1.00 90.62 104 THR A O 1
ATOM 823 N N . ARG A 1 105 ? 25.688 5.687 -20.712 1.00 88.12 105 ARG A N 1
ATOM 824 C CA . ARG A 1 105 ? 26.409 4.417 -20.761 1.00 88.12 105 ARG A CA 1
ATOM 825 C C . ARG A 1 105 ? 27.892 4.654 -21.036 1.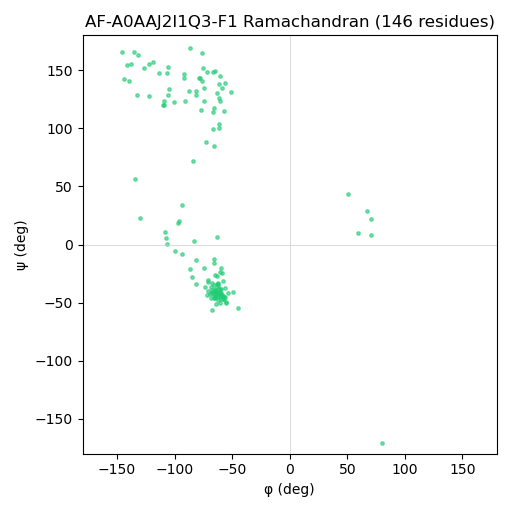00 88.12 105 ARG A C 1
ATOM 827 O O . ARG A 1 105 ? 28.314 5.753 -21.367 1.00 88.12 105 ARG A O 1
ATOM 834 N N . THR A 1 106 ? 28.692 3.603 -20.892 1.00 88.19 106 THR A N 1
ATOM 835 C CA . THR A 1 106 ? 30.149 3.652 -21.105 1.00 88.19 106 THR A CA 1
ATOM 836 C C . THR A 1 106 ? 30.541 3.937 -22.563 1.00 88.19 106 THR A C 1
ATOM 838 O O . THR A 1 106 ? 31.683 4.290 -22.820 1.00 88.19 106 THR A O 1
ATOM 841 N N . ASP A 1 107 ? 29.612 3.781 -23.508 1.00 90.25 107 ASP A N 1
ATOM 842 C CA . ASP A 1 107 ? 29.762 4.053 -24.944 1.00 90.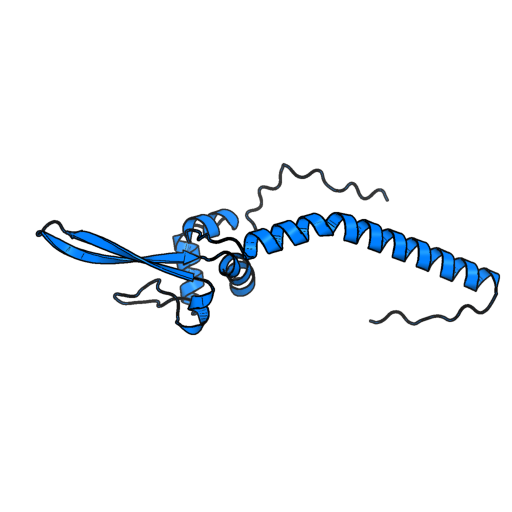25 107 ASP A CA 1
ATOM 843 C C . ASP A 1 107 ? 29.219 5.439 -25.357 1.00 90.25 107 ASP A C 1
ATOM 845 O O . ASP A 1 107 ? 28.909 5.653 -26.527 1.00 90.25 107 ASP A O 1
ATOM 849 N N . ASP A 1 108 ? 29.046 6.353 -24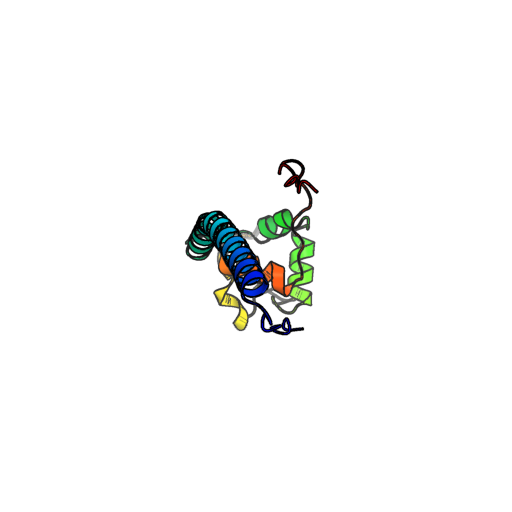.394 1.00 88.25 108 ASP A N 1
ATOM 850 C CA . ASP A 1 108 ? 28.452 7.691 -24.547 1.00 88.25 108 ASP A CA 1
ATOM 851 C C . ASP A 1 108 ? 27.004 7.715 -25.072 1.00 88.25 108 ASP A C 1
ATOM 853 O O . ASP A 1 108 ? 26.442 8.781 -25.338 1.00 88.25 108 ASP A O 1
ATOM 857 N N . THR A 1 109 ? 26.332 6.563 -25.156 1.00 88.00 109 THR A N 1
ATOM 858 C CA . THR A 1 109 ? 24.905 6.529 -25.487 1.00 88.00 109 THR A CA 1
ATOM 859 C C . THR A 1 109 ? 24.043 6.868 -24.269 1.00 88.00 109 THR A C 1
ATOM 861 O O . THR A 1 109 ? 24.332 6.482 -23.131 1.00 88.00 109 THR A O 1
ATOM 864 N N . VAL A 1 110 ? 22.944 7.591 -24.502 1.00 87.00 110 VAL A N 1
ATOM 865 C CA . VAL A 1 110 ? 21.970 7.937 -23.457 1.00 87.00 110 VAL A CA 1
ATOM 866 C C . VAL A 1 110 ? 20.883 6.867 -23.406 1.00 87.00 110 VAL A C 1
ATOM 868 O O . VAL A 1 110 ? 20.217 6.586 -24.402 1.00 87.00 110 VAL A O 1
ATOM 871 N N . GLY A 1 111 ? 20.699 6.261 -22.236 1.00 84.62 111 GLY A N 1
ATOM 872 C CA . GLY A 1 111 ? 19.577 5.379 -21.940 1.00 84.62 111 GLY A CA 1
ATOM 873 C C . GLY A 1 111 ? 18.575 6.052 -21.008 1.00 84.62 111 GLY A C 1
ATOM 874 O O . GLY A 1 111 ? 18.959 6.801 -20.118 1.00 84.62 111 GLY A O 1
ATOM 875 N N . THR A 1 112 ? 17.294 5.723 -21.157 1.00 87.38 112 THR A N 1
ATOM 876 C CA . THR A 1 112 ? 16.246 6.126 -20.210 1.00 87.38 112 THR A CA 1
ATOM 877 C C . THR A 1 112 ? 15.840 4.928 -19.362 1.00 87.38 112 THR A C 1
ATOM 879 O O . THR A 1 112 ? 15.615 3.827 -19.872 1.00 87.38 112 THR A O 1
ATOM 882 N N . SER A 1 113 ? 15.744 5.129 -18.054 1.00 87.00 113 SER A N 1
ATOM 883 C CA . SER A 1 113 ? 15.283 4.135 -17.089 1.00 87.00 113 SER A CA 1
ATOM 884 C C . SER A 1 113 ? 14.074 4.659 -16.323 1.00 87.00 113 SER A C 1
ATOM 886 O O . SER A 1 113 ? 13.860 5.864 -16.193 1.00 87.00 113 SER A O 1
ATOM 888 N N . TYR A 1 114 ? 13.265 3.740 -15.805 1.00 90.88 114 TYR A N 1
ATOM 889 C CA . TYR A 1 114 ? 12.021 4.051 -15.115 1.00 90.88 114 TYR A CA 1
ATOM 890 C C . TYR A 1 114 ? 12.045 3.477 -13.704 1.00 90.88 114 TYR A C 1
ATOM 892 O O . TYR A 1 114 ? 12.254 2.282 -13.501 1.00 90.88 114 TYR A O 1
ATOM 900 N N . THR A 1 115 ? 11.769 4.324 -12.718 1.00 92.88 115 THR A N 1
ATOM 901 C CA . THR A 1 115 ? 11.622 3.912 -11.322 1.00 92.88 115 THR A CA 1
ATOM 902 C C . THR A 1 115 ? 10.172 4.033 -10.889 1.00 92.88 115 THR A C 1
ATOM 904 O O . THR A 1 115 ? 9.601 5.125 -10.871 1.00 92.88 115 THR A O 1
ATOM 907 N N . THR A 1 116 ? 9.589 2.909 -10.482 1.00 95.94 116 THR A N 1
ATOM 908 C CA . THR A 1 116 ? 8.248 2.871 -9.896 1.00 95.94 116 THR A CA 1
ATOM 909 C C . THR A 1 116 ? 8.296 3.240 -8.418 1.00 95.94 116 THR A C 1
ATOM 911 O O . THR A 1 116 ? 9.046 2.661 -7.629 1.00 95.94 116 THR A O 1
ATOM 914 N N . ARG A 1 117 ? 7.451 4.193 -8.036 1.00 96.25 117 ARG A N 1
ATOM 915 C CA . ARG A 1 117 ? 7.226 4.667 -6.671 1.00 96.25 117 ARG A CA 1
ATOM 916 C C . ARG A 1 117 ? 5.770 4.420 -6.279 1.00 96.25 117 ARG A C 1
ATOM 918 O O . ARG A 1 117 ? 4.905 4.318 -7.145 1.00 96.25 117 ARG A O 1
ATOM 925 N N . VAL A 1 118 ? 5.497 4.351 -4.984 1.00 96.12 118 VAL A N 1
ATOM 926 C CA . VAL A 1 118 ? 4.171 4.066 -4.414 1.00 96.12 118 VAL A CA 1
ATOM 927 C C . VAL A 1 118 ? 3.578 5.353 -3.853 1.00 96.12 118 VAL A C 1
ATOM 929 O O . VAL A 1 118 ? 4.252 6.052 -3.103 1.00 96.12 118 VAL A O 1
ATOM 932 N N . GLN A 1 119 ? 2.349 5.695 -4.227 1.00 95.25 119 GLN A N 1
ATOM 933 C CA . GLN A 1 119 ? 1.610 6.811 -3.620 1.00 95.25 119 GLN A CA 1
ATOM 934 C C . GLN A 1 119 ? 1.069 6.401 -2.235 1.00 95.25 119 GLN A C 1
ATOM 936 O O . GLN A 1 119 ? 1.010 5.201 -1.965 1.00 95.25 119 GLN A O 1
ATOM 941 N N . PRO A 1 120 ? 0.630 7.324 -1.359 1.00 93.12 120 PRO A N 1
ATOM 942 C CA . PRO A 1 120 ? 0.066 6.958 -0.055 1.00 93.12 120 PRO A CA 1
ATOM 943 C C . PRO A 1 120 ? -1.086 5.949 -0.164 1.00 93.12 120 PRO A C 1
ATOM 945 O O . PRO A 1 120 ? -1.092 4.936 0.536 1.00 93.12 120 PRO A O 1
ATOM 948 N N . SER A 1 121 ? -1.977 6.137 -1.145 1.00 93.50 121 SER A N 1
ATOM 949 C CA . SER A 1 121 ? -3.064 5.197 -1.465 1.00 93.50 121 SER A CA 1
ATOM 950 C C . SER A 1 121 ? -2.565 3.786 -1.812 1.00 93.50 121 SER A C 1
ATOM 952 O O . SER A 1 121 ? -3.226 2.787 -1.526 1.00 93.50 121 SER A O 1
ATOM 954 N N . GLY A 1 122 ? -1.376 3.689 -2.410 1.00 94.12 122 GLY A N 1
ATOM 955 C CA . GLY A 1 122 ? -0.749 2.436 -2.804 1.00 94.12 122 GLY A CA 1
ATOM 956 C C . GLY A 1 122 ? -0.182 1.629 -1.638 1.00 94.12 122 GLY A C 1
ATOM 957 O O . GLY A 1 122 ? -0.002 0.421 -1.781 1.00 94.12 122 GLY A O 1
ATOM 958 N N . VAL A 1 123 ? 0.080 2.251 -0.483 1.00 92.44 123 VAL A N 1
ATOM 959 C CA . VAL A 1 123 ? 0.676 1.572 0.680 1.00 92.44 123 VAL A CA 1
ATOM 960 C C . VAL A 1 123 ? -0.297 0.547 1.261 1.00 92.44 123 VAL A C 1
ATOM 962 O O . VAL A 1 123 ? 0.018 -0.643 1.314 1.00 92.44 123 VAL A O 1
ATOM 965 N N . ASP A 1 124 ? -1.508 0.977 1.627 1.00 91.00 124 ASP A N 1
ATOM 966 C CA . ASP A 1 124 ? -2.517 0.052 2.156 1.00 91.00 124 ASP A CA 1
ATOM 967 C C . ASP A 1 124 ? -3.064 -0.881 1.065 1.00 91.00 124 ASP A C 1
ATOM 969 O O . ASP A 1 124 ? -3.323 -2.059 1.320 1.00 91.00 124 ASP A O 1
ATOM 973 N N . PHE A 1 125 ? -3.150 -0.407 -0.185 1.00 95.19 125 PHE A N 1
ATOM 974 C CA . PHE A 1 125 ? -3.489 -1.262 -1.323 1.00 95.19 125 PHE A CA 1
ATOM 975 C C . PHE A 1 125 ? -2.540 -2.462 -1.442 1.00 95.19 125 PHE A C 1
ATOM 977 O O . PHE A 1 125 ? -3.012 -3.595 -1.534 1.00 95.19 125 PHE A O 1
ATOM 984 N N . LEU A 1 126 ? -1.219 -2.246 -1.396 1.00 95.56 126 LEU A N 1
ATOM 985 C CA . LEU A 1 126 ? -0.233 -3.328 -1.463 1.00 95.56 126 LEU A CA 1
ATOM 986 C C . LEU A 1 126 ? -0.346 -4.277 -0.273 1.00 95.56 126 LEU A C 1
ATOM 988 O O . LEU A 1 126 ? -0.325 -5.493 -0.472 1.00 95.56 126 LEU A O 1
ATOM 992 N N . ARG A 1 127 ? -0.524 -3.738 0.939 1.00 94.25 127 ARG A N 1
ATOM 993 C CA . ARG A 1 127 ? -0.726 -4.540 2.150 1.00 94.25 127 ARG A CA 1
ATOM 994 C C . ARG A 1 127 ? -1.904 -5.497 1.990 1.00 94.25 127 ARG A C 1
ATOM 996 O O . ARG A 1 127 ? -1.748 -6.692 2.224 1.00 94.25 127 ARG A O 1
ATOM 1003 N N . ARG A 1 128 ? -3.060 -4.992 1.547 1.00 93.94 128 ARG A N 1
ATOM 1004 C CA . ARG A 1 128 ? -4.272 -5.801 1.339 1.00 93.94 128 ARG A CA 1
ATOM 1005 C C . ARG A 1 128 ? -4.119 -6.776 0.175 1.00 93.94 128 ARG A C 1
ATOM 1007 O O . ARG A 1 128 ? -4.450 -7.948 0.315 1.00 93.94 128 ARG A O 1
ATOM 1014 N N . LYS A 1 129 ? -3.597 -6.314 -0.965 1.00 95.31 129 LYS A N 1
ATOM 1015 C CA . LYS A 1 129 ? -3.499 -7.108 -2.199 1.00 95.31 129 LYS A CA 1
ATOM 1016 C C . LYS A 1 129 ? -2.514 -8.271 -2.090 1.00 95.31 129 LYS A C 1
ATOM 1018 O O . LYS A 1 129 ? -2.731 -9.295 -2.731 1.00 95.31 129 LYS A O 1
ATOM 1023 N N . LEU A 1 130 ? -1.438 -8.094 -1.327 1.00 95.00 130 LEU A N 1
ATOM 1024 C CA . LEU A 1 130 ? -0.370 -9.082 -1.152 1.00 95.00 130 LEU A CA 1
ATOM 1025 C C . LEU A 1 130 ? -0.397 -9.750 0.231 1.00 95.00 130 LEU A C 1
ATOM 1027 O O . LEU A 1 130 ? 0.524 -10.498 0.547 1.00 95.00 130 LEU A O 1
ATOM 1031 N N . CYS A 1 131 ? -1.417 -9.465 1.048 1.00 91.88 131 CYS A N 1
ATOM 1032 C CA . CYS A 1 131 ? -1.554 -9.960 2.420 1.00 91.88 131 CYS A CA 1
ATOM 1033 C C . CYS A 1 131 ? -0.286 -9.730 3.270 1.00 91.88 131 CYS A C 1
ATOM 1035 O O . CYS A 1 131 ? 0.162 -10.622 3.987 1.00 91.88 131 CYS A O 1
ATOM 1037 N N . LEU A 1 132 ? 0.318 -8.540 3.168 1.00 89.69 132 LEU A N 1
ATOM 1038 C CA . LEU A 1 132 ? 1.560 -8.225 3.879 1.00 89.69 132 LEU A CA 1
ATOM 1039 C C . LEU A 1 132 ? 1.294 -7.990 5.365 1.00 89.69 132 LEU A C 1
ATOM 1041 O O . LEU A 1 132 ? 0.407 -7.220 5.742 1.00 89.69 132 LEU A O 1
ATOM 1045 N N . THR A 1 133 ? 2.125 -8.582 6.213 1.00 85.38 133 THR A N 1
ATOM 1046 C CA . THR A 1 133 ? 2.149 -8.312 7.652 1.00 85.38 133 THR A CA 1
ATOM 1047 C C . THR A 1 133 ? 3.159 -7.209 7.958 1.00 85.38 133 THR A C 1
ATOM 1049 O O . THR A 1 133 ? 4.194 -7.135 7.292 1.00 85.38 133 THR A O 1
ATOM 1052 N N . PRO A 1 134 ? 2.899 -6.309 8.919 1.00 79.44 134 PRO A N 1
ATOM 1053 C CA . PRO A 1 134 ? 3.915 -5.356 9.360 1.00 79.44 134 PRO A CA 1
ATOM 1054 C C . PRO A 1 134 ? 5.136 -6.102 9.918 1.00 79.44 134 PRO A C 1
ATOM 1056 O O . PRO A 1 134 ? 4.992 -7.161 10.535 1.00 79.44 134 PRO A O 1
ATOM 1059 N N . ALA A 1 135 ? 6.335 -5.556 9.698 1.00 73.69 135 ALA A N 1
ATOM 1060 C CA . ALA A 1 135 ? 7.565 -6.095 10.262 1.00 73.69 135 ALA A CA 1
ATOM 1061 C C . ALA A 1 135 ? 7.426 -6.139 11.789 1.00 73.69 135 ALA A C 1
ATOM 1063 O O . ALA A 1 135 ? 7.289 -5.106 12.444 1.00 73.69 135 ALA A O 1
ATOM 1064 N N . THR A 1 136 ? 7.416 -7.335 12.369 1.00 58.03 136 THR A N 1
ATOM 1065 C CA . THR A 1 136 ? 7.254 -7.514 13.811 1.00 58.03 136 THR A CA 1
ATOM 1066 C C . THR A 1 136 ? 8.537 -7.082 14.533 1.00 58.03 136 THR A C 1
ATOM 1068 O O . THR A 1 136 ? 9.433 -7.880 14.771 1.00 58.03 136 THR A O 1
ATOM 1071 N N . ASN A 1 137 ? 8.630 -5.796 14.874 1.00 52.75 137 ASN A N 1
ATOM 1072 C CA . ASN A 1 137 ? 9.570 -5.227 15.848 1.00 52.75 137 ASN A CA 1
ATOM 1073 C C . ASN A 1 137 ? 8.805 -4.257 16.769 1.00 52.75 137 ASN A C 1
ATOM 1075 O O . ASN A 1 137 ? 9.091 -3.067 16.846 1.00 52.75 137 ASN A O 1
ATOM 1079 N N . TRP A 1 138 ? 7.756 -4.738 17.431 1.00 46.59 138 TRP A N 1
ATOM 1080 C CA . TRP A 1 138 ? 6.907 -3.894 18.276 1.00 46.59 138 TRP A CA 1
ATOM 1081 C C . TRP A 1 138 ? 7.334 -3.894 19.753 1.00 46.59 138 TRP A C 1
ATOM 1083 O O . TRP A 1 138 ? 6.496 -3.720 20.625 1.00 46.59 138 TRP A O 1
ATOM 1093 N N . ARG A 1 139 ? 8.633 -3.987 20.082 1.00 43.53 139 ARG A N 1
ATOM 1094 C CA . ARG A 1 139 ? 9.108 -3.921 21.490 1.00 43.53 139 ARG A CA 1
ATOM 1095 C C . ARG A 1 139 ? 8.842 -2.582 22.220 1.00 43.53 139 ARG A C 1
ATOM 1097 O O . ARG A 1 139 ? 9.294 -2.425 23.346 1.00 43.53 139 ARG A O 1
ATOM 1104 N N . CYS A 1 140 ? 8.116 -1.634 21.625 1.00 42.81 140 CYS A N 1
ATOM 1105 C CA . CYS A 1 140 ? 7.912 -0.284 22.164 1.00 42.81 140 CYS A CA 1
ATOM 1106 C C . CYS A 1 140 ? 6.451 0.199 22.216 1.00 42.81 140 CYS A C 1
ATOM 1108 O O . CYS A 1 140 ? 6.232 1.405 22.279 1.00 42.81 140 CYS A O 1
ATOM 1110 N N . TRP A 1 141 ? 5.454 -0.688 22.229 1.00 34.03 141 TRP A N 1
ATOM 1111 C CA . TRP A 1 141 ? 4.105 -0.295 22.662 1.00 34.03 141 TRP A CA 1
ATOM 1112 C C . TRP A 1 141 ? 3.808 -0.943 24.014 1.00 34.03 141 TRP A C 1
ATOM 1114 O O . TRP A 1 141 ? 3.940 -2.165 24.114 1.00 34.03 141 TRP A O 1
ATOM 1124 N N . PRO A 1 142 ? 3.462 -0.168 25.062 1.00 39.19 142 PRO A N 1
ATOM 1125 C CA . PRO A 1 142 ? 2.996 -0.764 26.303 1.00 39.19 142 PRO A CA 1
ATOM 1126 C C . PRO A 1 142 ? 1.738 -1.565 25.973 1.00 39.19 142 PRO A C 1
ATOM 1128 O O . PRO A 1 142 ? 0.803 -1.035 25.369 1.00 39.19 142 PRO A O 1
ATOM 1131 N N . GLU A 1 143 ? 1.745 -2.855 26.305 1.00 39.47 143 GLU A N 1
ATOM 1132 C CA . GLU A 1 143 ? 0.553 -3.687 26.188 1.00 39.47 143 GLU A CA 1
ATOM 1133 C C . GLU A 1 143 ? -0.605 -2.977 26.904 1.00 39.47 143 GLU A C 1
ATOM 1135 O O . GLU A 1 143 ? -0.422 -2.538 28.048 1.00 39.47 143 GLU A O 1
ATOM 1140 N N . PRO A 1 144 ? -1.790 -2.837 26.279 1.00 45.06 144 PRO A N 1
ATOM 1141 C CA . PRO A 1 144 ? -2.975 -2.466 27.024 1.00 45.06 144 PRO A CA 1
ATOM 1142 C C . PRO A 1 144 ? -3.200 -3.589 28.031 1.00 45.06 144 PRO A C 1
ATOM 1144 O O . PRO A 1 144 ? -3.603 -4.698 27.682 1.00 45.06 144 PRO A O 1
ATOM 1147 N N . ARG A 1 145 ? -2.852 -3.312 29.288 1.00 43.19 145 ARG A N 1
ATOM 1148 C CA . ARG A 1 145 ? -3.138 -4.173 30.425 1.00 43.19 145 ARG A CA 1
ATOM 1149 C C . ARG A 1 145 ? -4.658 -4.180 30.571 1.00 43.19 145 ARG A C 1
ATOM 1151 O O . ARG A 1 145 ? -5.214 -3.364 31.297 1.00 43.19 145 ARG A O 1
AT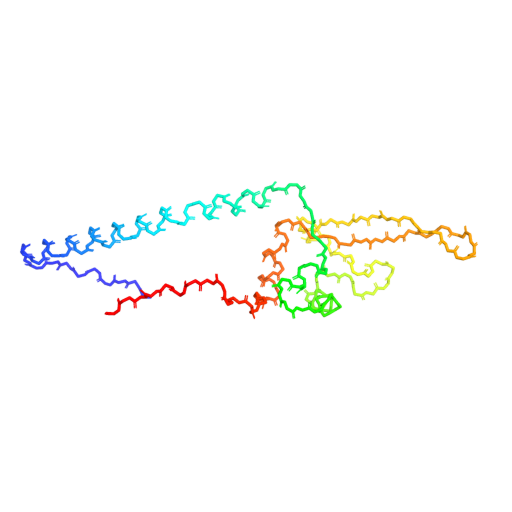OM 1158 N N . PHE A 1 146 ? -5.326 -5.051 29.820 1.00 47.59 146 PHE A N 1
ATOM 1159 C CA . PHE A 1 146 ? -6.710 -5.413 30.077 1.00 47.59 146 PHE A CA 1
ATOM 1160 C C . PHE A 1 146 ? -6.722 -6.041 31.469 1.00 47.59 146 PHE A C 1
ATOM 1162 O O . PHE A 1 146 ? -6.266 -7.166 31.664 1.00 47.59 146 PHE A O 1
ATOM 1169 N N . LEU A 1 147 ? -7.123 -5.243 32.456 1.00 42.75 147 LEU A N 1
ATOM 1170 C CA . LEU A 1 147 ? -7.425 -5.721 33.794 1.00 42.75 147 LEU A CA 1
ATOM 1171 C C . LEU A 1 147 ? -8.669 -6.608 33.670 1.00 42.75 147 LEU A C 1
ATOM 1173 O O . LEU A 1 147 ? -9.729 -6.129 33.269 1.00 42.75 147 LEU A O 1
ATOM 1177 N N . LEU A 1 148 ? -8.473 -7.901 33.931 1.00 43.56 148 LEU A N 1
ATOM 1178 C CA . LEU A 1 148 ? -9.528 -8.852 34.277 1.00 43.56 148 LEU A CA 1
ATOM 1179 C C . LEU A 1 148 ? -9.948 -8.641 35.733 1.00 43.56 148 LEU A C 1
ATOM 1181 O O . LEU A 1 148 ? -9.053 -8.308 36.547 1.00 43.56 148 LEU A O 1
#